Protein AF-A0A094ANR6-F1 (afdb_monomer_lite)

Secondary structure (DSSP, 8-state):
-HHHHHHHHHHHHHHHHHHTTSS-TT----SS-GGGSTTHHHHHHHHHHHHHHHHHHHHHHHHHHHHHHHHHHHHHHHHHHHHHHHHHHHHHHHHHHHHHHHHHHHHHHHHHHHHHHHHHHHHHHHHHHHHHHHHHHHTT-

Radius of gyration: 47.49 Å; chains: 1; bounding box: 83×27×128 Å

Sequence (141 aa):
METDNLRTASVYINNLLLSRGLLKNGQNLDFAHPEQGEGGSEGTMGRIMGVVNDLILRRDRDATQRENLSNTIRTLRADALRQTTDLTRLQTKHADAQRKLGLSEATERALKAQLRGAEGAARGLRDEMARMRVLVGQARA

Foldseek 3Di:
DVLVVLQVVQVVVQVVCVVVVLDDPPPGQRRSQQQPDDVGVVVSVVSVVSSVVVVVVVVVVVVVVVVVVVVVVVVVVVVVVVVVVVVVVVVVVVVVVVVVVVVVVVVVVVVVVVVVVVVVVVVVVVVVVVVVVVVVVVVVD

Structure (mmCIF, N/CA/C/O backbone):
data_AF-A0A094ANR6-F1
#
_entry.id   AF-A0A094ANR6-F1
#
loop_
_atom_site.group_PDB
_atom_site.id
_atom_site.type_symbol
_atom_site.label_atom_id
_atom_site.label_alt_id
_atom_site.label_comp_id
_atom_site.label_asym_id
_atom_site.label_entity_id
_atom_site.label_seq_id
_atom_site.pdbx_PDB_ins_code
_atom_site.Cartn_x
_atom_site.Cartn_y
_atom_site.Cartn_z
_atom_site.occupancy
_atom_site.B_iso_or_equiv
_atom_site.auth_seq_id
_atom_site.auth_comp_id
_atom_site.auth_asym_id
_atom_site.auth_atom_id
_atom_site.pdbx_PDB_model_num
ATOM 1 N N . MET A 1 1 ? 26.375 -12.219 -49.757 1.00 54.19 1 MET A N 1
ATOM 2 C CA . MET A 1 1 ? 25.912 -12.938 -48.547 1.00 54.19 1 MET A CA 1
ATOM 3 C C . MET A 1 1 ? 26.015 -12.067 -47.301 1.00 54.19 1 MET A C 1
ATOM 5 O O . MET A 1 1 ? 25.012 -11.908 -46.624 1.00 54.19 1 MET A O 1
ATOM 9 N N . GLU A 1 2 ? 27.166 -11.460 -47.005 1.00 62.34 2 GLU A N 1
ATOM 10 C CA . GLU A 1 2 ? 27.329 -10.620 -45.803 1.00 62.34 2 GLU A CA 1
ATOM 11 C C . GLU A 1 2 ? 26.554 -9.290 -45.872 1.00 62.34 2 GLU A C 1
ATOM 13 O O . GLU A 1 2 ? 25.892 -8.899 -44.917 1.00 62.34 2 GLU A O 1
ATOM 18 N N . THR A 1 3 ? 26.516 -8.654 -47.043 1.00 64.31 3 THR A N 1
ATOM 19 C CA . THR A 1 3 ? 25.765 -7.411 -47.292 1.00 64.31 3 THR A CA 1
ATOM 20 C C . THR A 1 3 ? 24.243 -7.573 -47.194 1.00 64.31 3 THR A C 1
ATOM 22 O O . THR A 1 3 ? 23.569 -6.705 -46.639 1.00 64.31 3 THR A O 1
ATOM 25 N N . ASP A 1 4 ? 23.687 -8.695 -47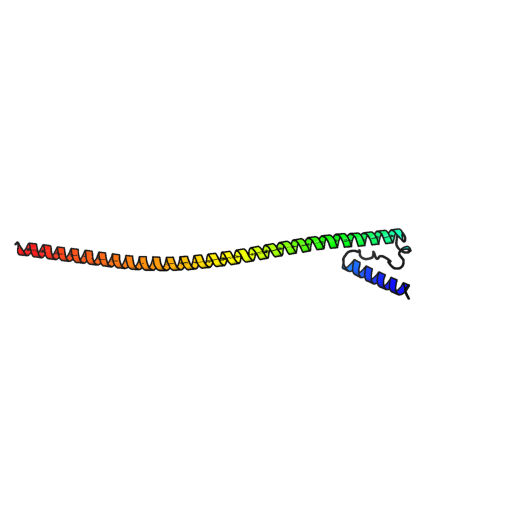.658 1.00 71.88 4 ASP A N 1
ATOM 26 C CA . ASP A 1 4 ? 22.254 -9.001 -47.505 1.00 71.88 4 ASP A CA 1
ATOM 27 C C . ASP A 1 4 ? 21.880 -9.259 -46.038 1.00 71.88 4 ASP A C 1
ATOM 29 O O . ASP A 1 4 ? 20.799 -8.869 -45.582 1.00 71.88 4 ASP A O 1
ATOM 33 N N . ASN A 1 5 ? 22.800 -9.857 -45.273 1.00 85.06 5 ASN A N 1
ATOM 34 C CA . ASN A 1 5 ? 22.638 -10.059 -43.837 1.00 85.06 5 ASN A CA 1
ATOM 35 C C . ASN A 1 5 ? 22.628 -8.713 -43.087 1.00 85.06 5 ASN A C 1
ATOM 37 O O . ASN A 1 5 ? 21.746 -8.466 -42.264 1.00 85.06 5 ASN A O 1
ATOM 41 N N . LEU A 1 6 ? 23.535 -7.795 -43.439 1.00 86.81 6 LEU A N 1
ATOM 42 C CA . LEU A 1 6 ? 23.584 -6.444 -42.869 1.00 86.81 6 LEU A CA 1
ATOM 43 C C . LEU A 1 6 ? 22.343 -5.613 -43.214 1.00 86.81 6 LEU A C 1
ATOM 45 O O . LEU A 1 6 ? 21.797 -4.937 -42.343 1.00 86.81 6 LEU A O 1
ATOM 49 N N . ARG A 1 7 ? 21.838 -5.696 -44.451 1.00 87.00 7 ARG A N 1
ATOM 50 C CA . ARG A 1 7 ? 20.593 -5.016 -44.847 1.00 87.00 7 ARG A CA 1
ATOM 51 C C . ARG A 1 7 ? 19.393 -5.540 -44.058 1.00 87.00 7 ARG A C 1
ATOM 53 O O . ARG A 1 7 ? 18.579 -4.754 -43.575 1.00 87.00 7 ARG A O 1
ATOM 60 N N . THR A 1 8 ? 19.308 -6.855 -43.879 1.00 91.00 8 THR A N 1
ATOM 61 C CA . THR A 1 8 ? 18.245 -7.486 -43.083 1.00 91.00 8 THR A CA 1
ATOM 62 C C . THR A 1 8 ? 18.324 -7.061 -41.613 1.00 91.00 8 THR A C 1
ATOM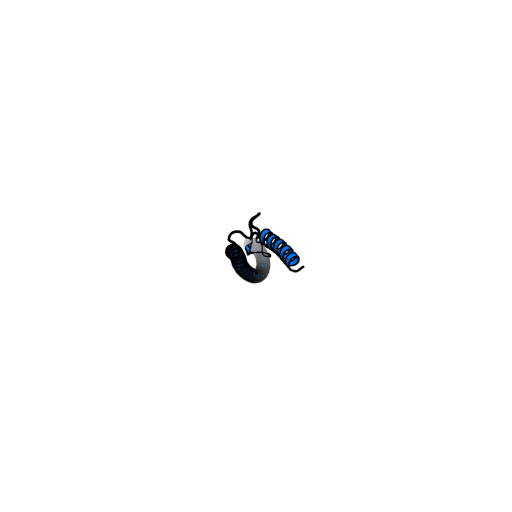 64 O O . THR A 1 8 ? 17.313 -6.661 -41.030 1.00 91.00 8 THR A O 1
ATOM 67 N N . ALA A 1 9 ? 19.524 -7.061 -41.024 1.00 90.94 9 ALA A N 1
ATOM 68 C CA . ALA A 1 9 ? 19.759 -6.575 -39.666 1.00 90.94 9 ALA A CA 1
ATOM 69 C C . ALA A 1 9 ? 19.407 -5.085 -39.511 1.00 90.94 9 ALA A C 1
ATOM 71 O O . ALA A 1 9 ? 18.770 -4.705 -38.530 1.00 90.94 9 ALA A O 1
ATOM 72 N N . SER A 1 10 ? 19.748 -4.254 -40.501 1.00 91.06 10 SER A N 1
ATOM 73 C CA . SER A 1 10 ? 19.406 -2.828 -40.543 1.00 91.06 10 SER A CA 1
ATOM 74 C C . SER A 1 10 ? 17.890 -2.615 -40.469 1.00 91.06 10 SER A C 1
ATOM 76 O O . SER A 1 10 ? 17.404 -1.870 -39.615 1.00 91.06 10 SER A O 1
ATOM 78 N N . VAL A 1 11 ? 17.110 -3.333 -41.286 1.00 92.50 11 VAL A N 1
ATOM 79 C CA . VAL A 1 11 ? 15.637 -3.269 -41.249 1.00 92.50 11 VAL A CA 1
ATOM 80 C C . VAL A 1 11 ? 15.096 -3.711 -39.887 1.00 92.50 11 VAL A C 1
ATOM 82 O O . VAL A 1 11 ? 14.239 -3.039 -39.310 1.00 92.50 11 VAL A O 1
ATOM 85 N N . TYR A 1 12 ? 15.615 -4.814 -39.344 1.00 93.62 12 TYR A N 1
ATOM 86 C CA . TYR A 1 12 ? 15.200 -5.318 -38.037 1.00 93.62 12 TYR A CA 1
ATOM 87 C C . TYR A 1 12 ? 15.448 -4.299 -36.914 1.00 93.62 12 TYR A C 1
ATOM 89 O O . TYR A 1 12 ? 14.543 -4.016 -36.125 1.00 93.62 12 TYR A O 1
ATOM 97 N N . ILE A 1 13 ? 16.642 -3.701 -36.866 1.00 93.81 13 ILE A N 1
ATOM 98 C CA . ILE A 1 13 ? 16.999 -2.688 -35.867 1.00 93.81 13 ILE A CA 1
ATOM 99 C C . ILE A 1 13 ? 16.095 -1.460 -36.003 1.00 93.81 13 ILE A C 1
ATOM 101 O O . ILE A 1 13 ? 15.587 -0.974 -34.995 1.00 93.81 13 ILE A O 1
ATOM 105 N N . ASN A 1 14 ? 15.813 -0.987 -37.219 1.00 94.00 14 ASN A N 1
ATOM 106 C CA . ASN A 1 14 ? 14.898 0.141 -37.421 1.00 94.00 14 ASN A CA 1
ATOM 107 C C . ASN A 1 14 ? 13.494 -0.141 -36.874 1.00 94.00 14 ASN A C 1
ATOM 109 O O . ASN A 1 14 ? 12.942 0.688 -36.152 1.00 94.00 14 ASN A O 1
ATOM 113 N N . ASN A 1 15 ? 12.944 -1.331 -37.126 1.00 94.19 15 ASN A N 1
ATOM 114 C CA . ASN A 1 15 ? 11.650 -1.730 -36.565 1.00 94.19 15 ASN A CA 1
ATOM 115 C C . ASN A 1 15 ? 11.687 -1.790 -35.026 1.00 94.19 15 ASN A C 1
ATOM 117 O O . ASN A 1 15 ? 10.741 -1.380 -34.343 1.00 94.19 15 ASN A O 1
ATOM 121 N N . LEU A 1 16 ? 12.799 -2.262 -34.456 1.00 94.25 16 LEU A N 1
ATOM 122 C CA . LEU A 1 16 ? 13.009 -2.319 -33.010 1.00 94.25 16 LEU A CA 1
ATOM 123 C C . LEU A 1 16 ? 13.070 -0.925 -32.369 1.00 94.25 16 LEU A C 1
ATOM 125 O O . LEU A 1 16 ? 12.484 -0.704 -31.306 1.00 94.25 16 LEU A O 1
ATOM 129 N N . LEU A 1 17 ? 13.778 0.006 -33.005 1.00 94.81 17 LEU A N 1
ATOM 130 C CA . LEU A 1 17 ? 13.897 1.388 -32.556 1.00 94.81 17 LEU A CA 1
ATOM 131 C C . LEU A 1 17 ? 12.568 2.137 -32.711 1.00 94.81 17 LEU A C 1
ATOM 133 O O . LEU A 1 17 ? 12.170 2.866 -31.803 1.00 94.81 17 LEU A O 1
ATOM 137 N N . LEU A 1 18 ? 11.843 1.906 -33.809 1.00 94.06 18 LEU A N 1
ATOM 138 C CA . LEU A 1 18 ? 10.539 2.513 -34.061 1.00 94.06 18 LEU A CA 1
ATOM 139 C C . LEU A 1 18 ? 9.486 2.049 -33.048 1.00 94.06 18 LEU A C 1
ATOM 141 O O . LEU A 1 18 ? 8.825 2.877 -32.428 1.00 94.06 18 LEU A O 1
ATOM 145 N N . SER A 1 19 ? 9.382 0.738 -32.806 1.00 93.62 19 SER A N 1
ATOM 146 C CA . SER A 1 19 ? 8.476 0.170 -31.789 1.00 93.62 19 SER A CA 1
ATOM 147 C C . SER A 1 19 ? 8.772 0.662 -30.369 1.00 93.62 19 SER A C 1
ATOM 149 O O . SER A 1 19 ? 7.882 0.688 -29.522 1.00 93.62 19 SER A O 1
ATOM 151 N N . ARG A 1 20 ? 10.012 1.092 -30.105 1.00 92.88 20 ARG A N 1
ATOM 152 C CA . ARG A 1 20 ? 10.430 1.712 -28.839 1.00 92.88 20 ARG A CA 1
ATOM 153 C C . ARG A 1 20 ? 10.304 3.236 -28.847 1.00 92.88 20 ARG A C 1
ATOM 155 O O . ARG A 1 20 ? 10.646 3.867 -27.852 1.00 92.88 20 ARG A O 1
ATOM 162 N N . GLY A 1 21 ? 9.837 3.847 -29.935 1.00 92.94 21 GLY A N 1
ATOM 163 C CA . GLY A 1 21 ? 9.711 5.299 -30.072 1.00 92.94 21 GLY A CA 1
ATOM 164 C C . GLY A 1 21 ? 11.052 6.035 -30.007 1.00 92.94 21 GLY A C 1
ATOM 165 O O . GLY A 1 21 ? 11.114 7.130 -29.453 1.00 92.94 21 GLY A O 1
ATOM 166 N N . LEU A 1 22 ? 12.132 5.402 -30.473 1.00 93.25 22 LEU A N 1
ATOM 167 C CA . LEU A 1 22 ? 13.474 5.993 -30.610 1.00 93.25 22 LEU A CA 1
ATOM 168 C C . LEU A 1 22 ? 13.721 6.551 -32.016 1.00 93.25 22 LEU A C 1
ATOM 170 O O . LEU A 1 22 ? 14.653 7.317 -32.222 1.00 93.25 22 LEU A O 1
ATOM 174 N N . LEU A 1 23 ? 12.876 6.178 -32.976 1.00 92.56 23 LEU A N 1
ATOM 175 C CA . LEU A 1 23 ? 12.829 6.759 -34.313 1.00 92.56 23 LEU A CA 1
ATOM 176 C C . LEU A 1 23 ? 11.419 7.276 -34.597 1.00 92.56 23 LEU A C 1
ATOM 178 O O . LEU A 1 23 ? 10.440 6.797 -34.023 1.00 92.56 23 LEU A O 1
ATOM 182 N N . LYS A 1 24 ? 11.322 8.254 -35.499 1.00 84.38 24 LYS A N 1
ATOM 183 C CA . LYS A 1 24 ? 10.052 8.724 -36.066 1.00 84.38 24 LYS A CA 1
ATOM 184 C C . LYS A 1 24 ? 9.746 7.948 -37.348 1.00 84.38 24 LYS A C 1
ATOM 186 O O . LYS A 1 24 ? 10.664 7.501 -38.036 1.00 84.38 24 LYS A O 1
ATOM 191 N N . ASN A 1 25 ? 8.464 7.823 -37.694 1.00 77.44 25 ASN A N 1
ATOM 192 C CA . ASN A 1 25 ? 8.043 7.198 -38.951 1.00 77.44 25 ASN A CA 1
ATOM 193 C C . ASN A 1 25 ? 8.757 7.854 -40.146 1.00 77.44 25 ASN A C 1
ATOM 195 O O . ASN A 1 25 ? 8.765 9.077 -40.266 1.00 77.44 25 ASN A O 1
ATOM 199 N N . GLY A 1 26 ? 9.357 7.036 -41.013 1.00 75.81 26 GLY A N 1
ATOM 200 C CA . GLY A 1 26 ? 10.077 7.497 -42.205 1.00 75.81 26 GLY A CA 1
ATOM 201 C C . GLY A 1 26 ? 11.520 7.961 -41.966 1.00 75.81 26 GLY A C 1
ATOM 202 O O . GLY A 1 26 ? 12.211 8.258 -42.932 1.00 75.81 26 GLY A O 1
ATOM 203 N N . GLN A 1 27 ? 12.01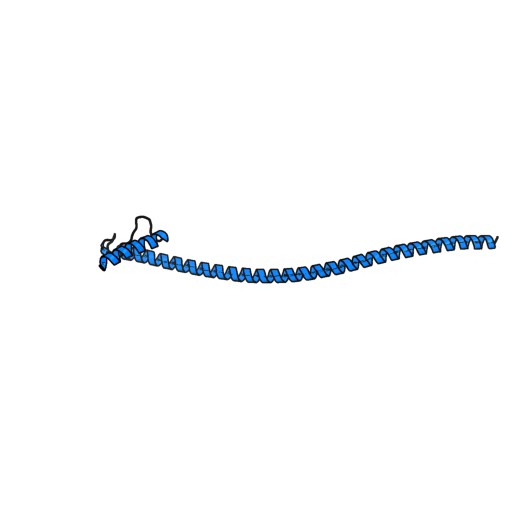0 7.981 -40.722 1.00 83.12 27 GLN A N 1
ATOM 204 C CA . GLN A 1 27 ? 13.393 8.354 -40.393 1.00 83.12 27 GLN A CA 1
ATOM 205 C C . GLN A 1 27 ? 14.259 7.131 -40.080 1.00 83.12 27 GLN A C 1
ATOM 207 O O . GLN A 1 27 ? 14.921 7.074 -39.042 1.00 83.12 27 GLN A O 1
ATOM 212 N N . ASN A 1 28 ? 14.275 6.155 -40.986 1.00 88.38 28 ASN A N 1
ATOM 213 C CA . ASN A 1 28 ? 15.141 4.990 -40.832 1.00 88.38 28 ASN A CA 1
ATOM 214 C C . ASN A 1 28 ? 16.626 5.389 -40.921 1.00 88.38 28 ASN A C 1
ATOM 216 O O . ASN A 1 28 ? 16.987 6.433 -41.476 1.00 88.38 28 ASN A O 1
ATOM 220 N N . LEU A 1 29 ? 17.475 4.560 -40.327 1.00 90.25 29 LEU A N 1
ATOM 221 C CA . LEU A 1 29 ? 18.930 4.646 -40.379 1.00 90.25 29 LEU A CA 1
ATOM 222 C C . LEU A 1 29 ? 19.446 3.500 -41.241 1.00 90.25 29 LEU A C 1
ATOM 224 O O . LEU A 1 29 ? 19.102 2.347 -40.977 1.00 90.25 29 LEU A O 1
ATOM 228 N N . ASP A 1 30 ? 20.256 3.791 -42.256 1.00 88.19 30 ASP A N 1
ATOM 229 C CA . ASP A 1 30 ? 20.911 2.727 -43.012 1.00 88.19 30 ASP A CA 1
ATOM 230 C C . ASP A 1 30 ? 22.196 2.299 -42.299 1.00 88.19 30 ASP A C 1
ATOM 232 O O . ASP A 1 30 ? 23.244 2.927 -42.421 1.00 88.19 30 AS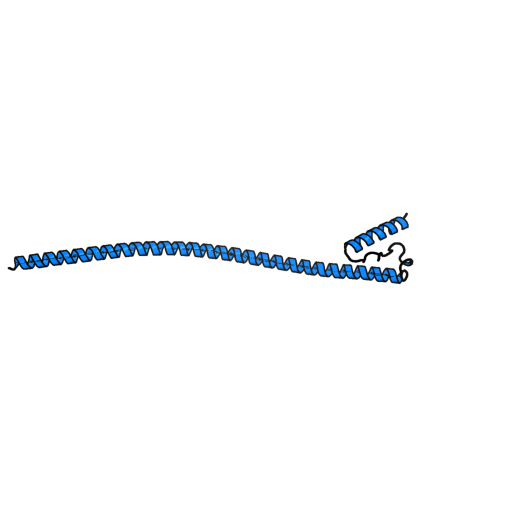P A O 1
ATOM 236 N N . PHE A 1 31 ? 22.097 1.224 -41.519 1.00 88.50 31 PHE A N 1
ATOM 237 C CA . PHE A 1 31 ? 23.243 0.628 -40.835 1.00 88.50 31 PHE A CA 1
ATOM 238 C C . PHE A 1 31 ? 24.154 -0.177 -41.770 1.00 88.50 31 PHE A C 1
ATOM 240 O O . PHE A 1 31 ? 25.283 -0.477 -41.393 1.00 88.50 31 PHE A O 1
ATOM 247 N N . ALA A 1 32 ? 23.668 -0.575 -42.950 1.00 88.94 32 ALA A N 1
ATOM 248 C CA . ALA A 1 32 ? 24.432 -1.390 -43.889 1.00 88.94 32 ALA A CA 1
ATOM 249 C C . ALA A 1 32 ? 25.316 -0.528 -44.801 1.00 88.94 32 ALA A C 1
ATOM 251 O O . ALA A 1 32 ? 26.410 -0.960 -45.150 1.00 88.94 32 ALA A O 1
ATOM 252 N N . HIS A 1 33 ? 24.843 0.672 -45.156 1.00 88.38 33 HIS A N 1
ATOM 253 C CA . HIS A 1 33 ? 25.544 1.628 -46.020 1.00 88.38 33 HIS A CA 1
ATOM 254 C C . HIS A 1 33 ? 25.417 3.056 -45.459 1.00 88.38 33 HIS A C 1
ATOM 256 O O . HIS A 1 33 ? 24.667 3.880 -45.994 1.00 88.38 33 HIS A O 1
ATOM 262 N N . PRO A 1 34 ? 26.100 3.374 -44.345 1.00 87.06 34 PRO A N 1
ATOM 263 C CA . PRO A 1 34 ? 25.952 4.662 -43.666 1.00 87.06 34 PRO A CA 1
ATOM 264 C C . PRO A 1 34 ? 26.334 5.864 -44.542 1.00 87.06 34 PRO A C 1
ATOM 266 O O . PRO A 1 34 ? 25.821 6.963 -44.332 1.00 87.06 34 PRO A O 1
ATOM 269 N N . GLU A 1 35 ? 27.188 5.667 -45.546 1.00 89.56 35 GLU A N 1
ATOM 270 C CA . GLU A 1 35 ? 27.573 6.671 -46.538 1.00 89.56 35 GLU A CA 1
ATOM 271 C C . GLU A 1 35 ? 26.431 7.105 -47.465 1.00 89.56 35 GLU A C 1
ATOM 273 O O . GLU A 1 35 ? 26.487 8.204 -48.011 1.00 89.56 35 GLU A O 1
ATOM 278 N N . GLN A 1 36 ? 25.397 6.273 -47.625 1.00 87.19 36 GLN A N 1
ATOM 279 C CA . GLN A 1 36 ? 24.230 6.563 -48.467 1.00 87.19 36 GLN A CA 1
ATOM 280 C C . GLN A 1 36 ? 23.154 7.362 -47.721 1.00 87.19 36 GLN A C 1
ATOM 282 O O . GLN A 1 36 ? 22.184 7.820 -48.328 1.00 87.19 36 GLN A O 1
ATOM 287 N N . GLY A 1 37 ? 23.306 7.524 -46.405 1.00 82.56 37 GLY A N 1
ATOM 288 C CA . GLY A 1 37 ? 22.403 8.322 -45.591 1.00 82.56 37 GLY A CA 1
ATOM 289 C C . GLY A 1 37 ? 22.560 9.827 -45.814 1.00 82.56 37 GLY A C 1
ATOM 290 O O . GLY A 1 37 ? 23.552 10.325 -46.349 1.00 82.56 37 GLY A O 1
ATOM 291 N N . GLU A 1 38 ? 21.553 10.576 -45.374 1.00 81.06 38 GLU A N 1
ATOM 292 C CA . GLU A 1 38 ? 21.572 12.038 -45.398 1.00 81.06 38 GLU A CA 1
ATOM 293 C C . GLU A 1 38 ? 22.737 12.581 -44.551 1.00 81.06 38 GLU A C 1
ATOM 295 O O . GLU A 1 38 ? 22.887 12.227 -43.380 1.00 81.06 38 GLU A O 1
ATOM 300 N N . GLY A 1 39 ? 23.576 13.434 -45.149 1.00 84.31 39 GLY A N 1
ATOM 301 C CA . GLY A 1 39 ? 24.813 13.911 -44.517 1.00 84.31 39 GLY A CA 1
ATOM 302 C C . GLY A 1 39 ? 25.976 12.911 -44.575 1.00 84.31 39 GLY A C 1
ATOM 303 O O . GLY A 1 39 ? 26.974 13.098 -43.880 1.00 84.31 39 GLY A O 1
ATOM 304 N N . GLY A 1 40 ? 25.859 11.857 -45.390 1.00 90.50 40 GLY A N 1
ATOM 305 C CA . GLY A 1 40 ? 26.879 10.829 -45.555 1.00 90.50 40 GLY A CA 1
ATOM 306 C C . GLY A 1 40 ? 27.127 10.033 -44.274 1.00 90.50 40 GLY A C 1
ATOM 307 O O . GLY A 1 40 ? 26.307 10.002 -43.355 1.00 90.50 40 GLY A O 1
ATOM 308 N N . SER A 1 41 ? 28.299 9.400 -44.201 1.00 91.19 41 SER A N 1
ATOM 309 C CA . SER A 1 41 ? 28.659 8.543 -43.065 1.00 91.19 41 SER A CA 1
ATOM 310 C C . SER A 1 41 ? 28.639 9.309 -41.736 1.00 91.19 41 SER A C 1
ATOM 312 O O . SER A 1 41 ? 28.088 8.821 -40.752 1.00 91.19 41 SER A O 1
ATOM 314 N N . GLU A 1 42 ? 29.146 10.546 -41.711 1.00 91.44 42 GLU A N 1
ATOM 315 C CA . GLU A 1 42 ? 29.150 11.386 -40.507 1.00 91.44 42 GLU A CA 1
ATOM 316 C C . GLU A 1 42 ? 27.732 11.733 -40.032 1.00 91.44 42 GLU A C 1
ATOM 318 O O . GLU A 1 42 ? 27.435 11.605 -38.842 1.00 91.44 42 GLU A O 1
ATOM 323 N N . GLY A 1 43 ? 26.832 12.101 -40.952 1.00 91.69 43 GLY A N 1
ATOM 324 C CA . GLY A 1 43 ? 25.429 12.381 -40.637 1.00 91.69 43 GLY A CA 1
ATOM 325 C C . GLY A 1 43 ? 24.699 11.160 -40.074 1.00 91.69 43 GLY A C 1
ATOM 326 O O . GLY A 1 43 ? 24.048 11.243 -39.024 1.00 91.69 43 GLY A O 1
ATOM 327 N N . THR A 1 44 ? 24.859 9.998 -40.714 1.00 91.50 44 THR A N 1
ATOM 328 C CA . THR A 1 44 ? 24.274 8.735 -40.240 1.00 91.50 44 THR A CA 1
ATOM 329 C C . THR A 1 44 ? 24.824 8.341 -38.870 1.00 91.50 44 THR A C 1
ATOM 331 O O . THR A 1 44 ? 24.046 8.019 -37.968 1.00 91.50 44 THR A O 1
ATOM 334 N N . MET A 1 45 ? 26.143 8.429 -38.668 1.00 92.38 45 MET A N 1
ATOM 335 C CA . MET A 1 45 ? 26.778 8.122 -37.384 1.00 92.38 45 MET A CA 1
ATOM 336 C C . MET A 1 45 ? 26.331 9.080 -36.277 1.00 92.38 45 MET A C 1
ATOM 338 O O . MET A 1 45 ? 26.052 8.625 -35.168 1.00 92.38 45 MET A O 1
ATOM 342 N N . GLY A 1 46 ? 26.162 10.373 -36.570 1.00 93.19 46 GLY A N 1
ATOM 343 C CA . GLY A 1 46 ? 25.607 11.343 -35.622 1.00 93.19 46 GLY A CA 1
ATOM 344 C C . GLY A 1 46 ? 24.191 10.977 -35.164 1.00 93.19 46 GLY A C 1
ATOM 345 O O . GLY A 1 46 ? 23.888 11.015 -33.969 1.00 93.19 46 GLY A O 1
ATOM 346 N N . ARG A 1 47 ? 23.327 10.531 -36.086 1.00 92.81 47 ARG A N 1
ATOM 347 C CA . ARG A 1 47 ? 21.974 10.057 -35.741 1.00 92.81 47 ARG A CA 1
ATOM 348 C C . ARG A 1 47 ? 22.003 8.764 -34.920 1.00 92.81 47 ARG A C 1
ATOM 350 O O . ARG A 1 47 ? 21.235 8.643 -33.966 1.00 92.81 47 ARG A O 1
ATOM 357 N N . ILE A 1 48 ? 22.898 7.826 -35.243 1.00 93.38 48 ILE A N 1
ATOM 358 C CA . ILE A 1 48 ? 23.102 6.599 -34.454 1.00 93.38 48 ILE A CA 1
ATOM 359 C C . ILE A 1 48 ? 23.542 6.949 -33.029 1.00 93.38 48 ILE A C 1
ATOM 361 O O . ILE A 1 48 ? 22.967 6.430 -32.073 1.00 93.38 48 ILE A O 1
ATOM 365 N N . MET A 1 49 ? 24.505 7.862 -32.868 1.00 94.56 49 MET A N 1
ATOM 366 C CA . MET A 1 49 ? 24.943 8.337 -31.551 1.00 94.56 49 MET A CA 1
ATOM 367 C C . MET A 1 49 ? 23.791 8.965 -30.759 1.00 94.56 49 MET A C 1
ATOM 369 O O . MET A 1 49 ? 23.664 8.698 -29.566 1.00 94.56 49 MET A O 1
ATOM 373 N N . GLY A 1 50 ? 22.909 9.727 -31.416 1.00 94.56 50 GLY A N 1
ATOM 374 C CA . GLY A 1 50 ? 21.690 10.259 -30.799 1.00 94.56 50 GLY A CA 1
ATOM 375 C C . GLY A 1 50 ? 20.770 9.163 -30.249 1.00 94.56 50 GLY A C 1
ATOM 376 O O . GLY A 1 50 ? 20.366 9.220 -29.090 1.00 94.56 50 GLY A O 1
ATOM 377 N N . VAL A 1 51 ? 20.511 8.112 -31.034 1.00 95.12 51 VAL A N 1
ATOM 378 C CA . VAL A 1 51 ? 19.708 6.957 -30.589 1.00 95.12 51 VAL A CA 1
ATOM 379 C C . VAL A 1 51 ? 20.371 6.220 -29.422 1.00 95.12 51 VAL A C 1
ATOM 381 O O . VAL A 1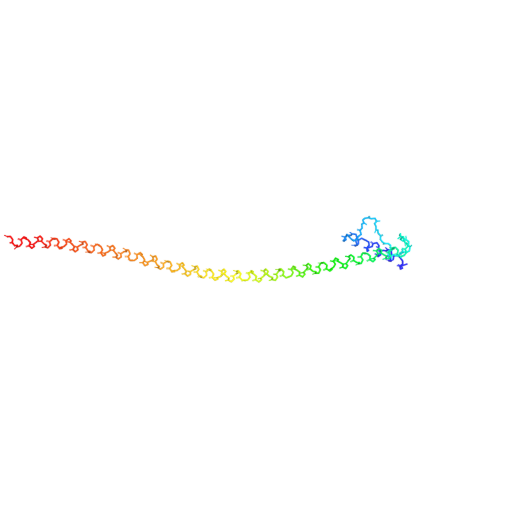 51 ? 19.692 5.822 -28.474 1.00 95.12 51 VAL A O 1
ATOM 384 N N . VAL A 1 52 ? 21.693 6.031 -29.468 1.00 96.12 52 VAL A N 1
ATOM 385 C CA . VAL A 1 52 ? 22.452 5.401 -28.376 1.00 96.12 52 VAL A CA 1
ATOM 386 C C . VAL A 1 52 ? 22.357 6.237 -27.099 1.00 96.12 52 VAL A C 1
ATOM 388 O O . VAL A 1 52 ? 22.095 5.681 -26.033 1.00 96.12 52 VAL A O 1
ATOM 391 N N . ASN A 1 53 ? 22.496 7.559 -27.198 1.00 97.00 53 ASN A N 1
ATOM 392 C CA . ASN A 1 53 ? 22.314 8.468 -26.069 1.00 97.00 53 ASN A CA 1
ATOM 393 C C . ASN A 1 53 ? 20.900 8.349 -25.475 1.00 97.00 53 ASN A C 1
ATOM 395 O O . ASN A 1 53 ? 20.746 8.156 -24.270 1.00 97.00 53 ASN A O 1
ATOM 399 N N . ASP A 1 54 ? 19.865 8.359 -26.315 1.00 96.25 54 ASP A N 1
ATOM 400 C CA . ASP A 1 54 ? 18.480 8.204 -25.862 1.00 96.25 54 ASP A CA 1
ATOM 401 C C . ASP A 1 54 ? 18.234 6.858 -25.167 1.00 96.25 54 ASP A C 1
ATOM 403 O O . ASP A 1 54 ? 17.506 6.794 -24.172 1.00 96.25 54 ASP A O 1
ATOM 407 N N . LEU A 1 55 ? 18.847 5.777 -25.660 1.00 96.31 55 LEU A N 1
ATOM 408 C CA . LEU A 1 55 ? 18.795 4.457 -25.030 1.00 96.31 55 LEU A CA 1
ATOM 409 C C . LEU A 1 55 ? 19.442 4.455 -23.643 1.00 96.31 55 LEU A C 1
ATOM 411 O O . LEU A 1 55 ? 18.857 3.899 -22.711 1.00 96.31 55 LEU A O 1
ATOM 415 N N . ILE A 1 56 ? 20.610 5.085 -23.495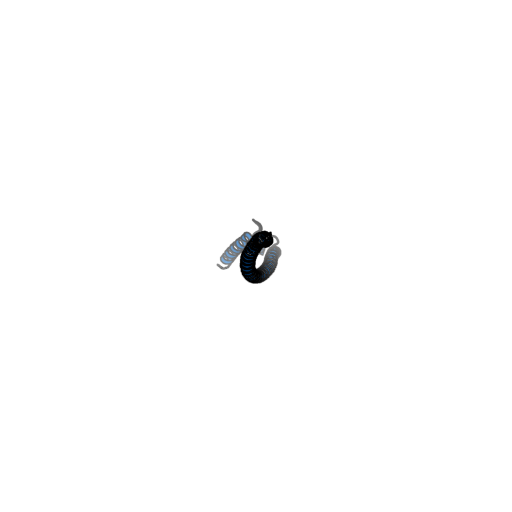 1.00 97.00 56 ILE A N 1
ATOM 416 C CA . ILE A 1 56 ? 21.310 5.212 -22.209 1.00 97.00 56 ILE A CA 1
ATOM 417 C C . ILE A 1 56 ? 20.447 6.016 -21.232 1.00 97.00 56 ILE A C 1
ATOM 419 O O . ILE A 1 56 ? 20.103 5.518 -20.164 1.00 97.00 56 ILE A O 1
ATOM 423 N N . LEU A 1 57 ? 19.975 7.195 -21.642 1.00 97.19 57 LEU A N 1
ATOM 424 C CA . LEU A 1 57 ? 19.140 8.056 -20.800 1.00 97.19 57 LEU A CA 1
ATOM 425 C C . LEU A 1 57 ? 17.810 7.405 -20.404 1.00 97.19 57 LEU A C 1
ATOM 427 O O . LEU A 1 57 ? 17.269 7.687 -19.333 1.00 97.19 57 LEU A O 1
ATOM 431 N N . ARG A 1 58 ? 17.219 6.575 -21.269 1.00 96.62 58 ARG A N 1
ATOM 432 C CA . ARG A 1 58 ? 16.023 5.793 -20.917 1.00 96.62 58 ARG A CA 1
ATOM 433 C C . ARG A 1 58 ? 16.356 4.683 -19.930 1.00 96.62 58 ARG A C 1
ATOM 435 O O . ARG A 1 58 ? 15.656 4.558 -18.934 1.00 96.62 58 ARG A O 1
ATOM 442 N N . ARG A 1 59 ? 17.433 3.928 -20.164 1.00 96.81 59 ARG A N 1
ATOM 443 C CA . ARG A 1 59 ? 17.884 2.868 -19.253 1.00 96.81 59 ARG A CA 1
ATOM 444 C C . ARG A 1 59 ? 18.168 3.411 -17.855 1.00 96.81 59 ARG A C 1
ATOM 446 O O . ARG A 1 59 ? 17.753 2.784 -16.883 1.00 96.81 59 ARG A O 1
ATOM 453 N N . ASP A 1 60 ? 18.835 4.554 -17.757 1.00 97.81 60 ASP A N 1
ATOM 454 C CA . ASP A 1 60 ? 19.169 5.173 -16.474 1.00 97.81 60 ASP A CA 1
ATOM 455 C C . ASP A 1 60 ? 17.901 5.617 -15.736 1.00 97.81 60 ASP A C 1
ATOM 457 O O . ASP A 1 60 ? 17.721 5.296 -14.561 1.00 97.81 60 ASP A O 1
ATOM 461 N N . ARG A 1 61 ? 16.953 6.248 -16.444 1.00 97.56 61 ARG A N 1
ATOM 462 C CA . ARG A 1 61 ? 15.638 6.597 -15.882 1.00 97.56 61 ARG A CA 1
ATOM 463 C C . ARG A 1 61 ? 14.867 5.371 -15.403 1.00 97.56 61 ARG A C 1
ATOM 465 O O . ARG A 1 61 ? 14.333 5.391 -14.295 1.00 97.56 61 ARG A O 1
ATOM 472 N N . ASP A 1 62 ? 14.826 4.309 -16.202 1.00 97.12 62 ASP A N 1
ATOM 473 C CA . ASP A 1 62 ? 14.148 3.062 -15.846 1.00 97.12 62 ASP A CA 1
ATOM 474 C C . ASP A 1 62 ? 14.803 2.402 -14.623 1.00 97.12 62 ASP A C 1
ATOM 476 O O . ASP A 1 62 ? 14.104 1.878 -13.753 1.00 97.12 62 ASP A O 1
ATOM 480 N N . ALA A 1 63 ? 16.136 2.441 -14.520 1.00 97.75 63 ALA A N 1
ATOM 481 C CA . ALA A 1 63 ? 16.869 1.930 -13.365 1.00 97.75 63 ALA A CA 1
ATOM 482 C C . ALA A 1 63 ? 16.512 2.706 -12.088 1.00 97.75 63 ALA A C 1
ATOM 484 O O . ALA A 1 63 ? 16.131 2.089 -11.091 1.00 97.75 63 ALA A O 1
ATOM 485 N N . THR A 1 64 ? 16.525 4.042 -12.140 1.00 97.94 64 THR A N 1
ATOM 486 C CA . THR A 1 64 ? 16.108 4.893 -11.015 1.00 97.94 64 THR A CA 1
ATOM 487 C C . THR A 1 64 ? 14.644 4.659 -10.633 1.00 97.94 64 THR A C 1
ATOM 489 O O . THR A 1 64 ? 14.321 4.545 -9.452 1.00 97.94 64 THR A O 1
ATOM 492 N N . GLN A 1 65 ? 13.733 4.530 -11.605 1.00 98.00 65 GLN A N 1
ATOM 493 C CA . GLN A 1 65 ? 12.325 4.226 -11.325 1.00 98.00 65 GLN A CA 1
ATOM 494 C C . GLN A 1 65 ? 12.153 2.864 -10.646 1.00 98.00 65 GLN A C 1
ATOM 496 O O . GLN A 1 65 ? 11.400 2.753 -9.678 1.00 98.00 65 GLN A O 1
ATOM 501 N N . ARG A 1 66 ? 12.864 1.830 -11.110 1.00 98.25 66 ARG A N 1
ATOM 502 C CA . ARG A 1 66 ? 12.843 0.496 -10.489 1.00 98.25 66 ARG A CA 1
ATOM 503 C C . ARG A 1 66 ? 13.381 0.516 -9.063 1.00 98.25 66 ARG A C 1
ATOM 505 O O . ARG A 1 66 ? 12.817 -0.156 -8.198 1.00 98.25 66 ARG A O 1
ATOM 512 N N . GLU A 1 67 ? 14.441 1.274 -8.807 1.00 97.94 67 GLU A N 1
ATOM 513 C CA . GLU A 1 67 ? 14.989 1.452 -7.463 1.00 97.94 67 GLU A CA 1
ATOM 514 C C . GLU A 1 67 ? 13.984 2.155 -6.541 1.00 97.94 67 GLU A C 1
ATOM 516 O O . GLU A 1 67 ? 13.680 1.647 -5.459 1.00 97.94 67 GLU A O 1
ATOM 521 N N . ASN A 1 68 ? 13.381 3.254 -7.004 1.00 98.00 68 ASN A N 1
ATOM 522 C CA . ASN A 1 68 ? 12.346 3.978 -6.267 1.00 98.00 68 ASN A CA 1
ATOM 523 C C . ASN A 1 68 ? 11.151 3.075 -5.931 1.00 98.00 68 ASN A C 1
ATOM 525 O O . ASN A 1 68 ? 10.749 2.998 -4.771 1.00 98.00 68 ASN A O 1
ATOM 529 N N . LEU A 1 69 ? 10.634 2.325 -6.911 1.00 98.44 69 LEU A N 1
ATOM 530 C CA . LEU A 1 69 ? 9.552 1.358 -6.700 1.00 98.44 69 LEU A CA 1
ATOM 531 C C . LEU A 1 69 ? 9.942 0.276 -5.688 1.00 98.44 69 LEU A C 1
ATOM 533 O O . LEU A 1 69 ? 9.150 -0.067 -4.810 1.00 98.44 69 LEU A O 1
ATOM 537 N N . SER A 1 70 ? 11.169 -0.239 -5.772 1.00 98.44 70 SER A N 1
ATOM 538 C CA . SER A 1 70 ? 11.677 -1.240 -4.828 1.00 98.44 70 SER A CA 1
ATOM 539 C C . SER A 1 70 ? 11.727 -0.694 -3.401 1.00 98.44 70 SER A C 1
ATOM 541 O O . SER A 1 70 ? 11.340 -1.391 -2.461 1.00 98.44 70 SER A O 1
ATOM 543 N N . ASN A 1 71 ? 12.149 0.560 -3.230 1.00 98.44 71 ASN A N 1
ATOM 544 C CA . ASN A 1 71 ? 12.158 1.234 -1.935 1.00 98.44 71 ASN A CA 1
ATOM 545 C C . ASN A 1 71 ? 10.735 1.461 -1.408 1.00 98.44 71 ASN A C 1
ATOM 547 O O . ASN A 1 71 ? 10.455 1.099 -0.266 1.00 98.44 71 ASN A O 1
ATOM 551 N N . THR A 1 72 ? 9.805 1.941 -2.239 1.00 98.44 72 THR A N 1
ATOM 552 C CA . THR A 1 72 ? 8.392 2.094 -1.857 1.00 98.44 72 THR A CA 1
ATOM 553 C C . THR A 1 72 ? 7.769 0.766 -1.425 1.00 98.44 72 THR A C 1
ATOM 555 O O . THR A 1 72 ? 7.107 0.714 -0.391 1.00 98.44 72 THR A O 1
ATOM 558 N N . ILE A 1 73 ? 8.016 -0.332 -2.150 1.00 98.56 73 ILE A N 1
ATOM 559 C CA . ILE A 1 73 ? 7.506 -1.664 -1.785 1.00 98.56 73 ILE A CA 1
ATOM 560 C C . ILE A 1 73 ? 8.063 -2.121 -0.431 1.00 98.56 73 ILE A C 1
ATOM 562 O O . ILE A 1 73 ? 7.317 -2.677 0.377 1.00 98.56 73 ILE A O 1
ATOM 566 N N . ARG A 1 74 ? 9.356 -1.897 -0.156 1.00 98.31 74 ARG A N 1
ATOM 567 C CA . ARG A 1 74 ? 9.957 -2.227 1.148 1.00 98.31 74 ARG A CA 1
ATOM 568 C C . ARG A 1 74 ? 9.302 -1.436 2.280 1.00 98.31 74 ARG A C 1
ATOM 570 O O . ARG A 1 74 ? 8.946 -2.039 3.290 1.00 98.31 74 ARG A O 1
ATOM 577 N N . THR A 1 75 ? 9.094 -0.134 2.090 1.00 98.38 75 THR A N 1
ATOM 578 C CA . THR A 1 75 ? 8.415 0.727 3.070 1.00 98.38 75 THR A CA 1
ATOM 579 C C . THR A 1 75 ? 6.984 0.260 3.321 1.00 98.38 75 THR A C 1
ATOM 581 O O . THR A 1 75 ? 6.626 -0.003 4.465 1.00 98.38 75 THR A O 1
ATOM 584 N N . LEU A 1 76 ? 6.199 0.031 2.263 1.00 98.56 76 LEU A N 1
ATOM 585 C CA . LEU A 1 76 ? 4.818 -0.449 2.385 1.00 98.56 76 LEU A CA 1
ATOM 586 C C . LEU A 1 76 ? 4.729 -1.795 3.112 1.00 98.56 76 LEU A C 1
ATOM 588 O O . LEU A 1 76 ? 3.836 -1.996 3.932 1.00 98.56 76 LEU A O 1
ATOM 592 N N . ARG A 1 77 ? 5.665 -2.718 2.855 1.00 98.50 77 ARG A N 1
ATOM 593 C CA . ARG A 1 77 ? 5.729 -3.999 3.578 1.00 98.50 77 ARG A CA 1
ATOM 594 C C . ARG A 1 77 ? 6.032 -3.809 5.063 1.00 98.50 77 ARG A C 1
ATOM 596 O O . ARG A 1 77 ? 5.407 -4.469 5.891 1.00 98.50 77 ARG A O 1
ATOM 603 N N . ALA A 1 78 ? 6.971 -2.927 5.403 1.00 98.50 78 ALA A N 1
ATOM 604 C CA . ALA A 1 78 ? 7.297 -2.626 6.795 1.00 98.50 78 ALA A CA 1
ATOM 605 C C . ALA A 1 78 ? 6.102 -1.994 7.528 1.00 98.50 78 ALA A C 1
ATOM 607 O O . ALA A 1 78 ? 5.788 -2.391 8.652 1.00 98.50 78 ALA A O 1
ATOM 608 N N . ASP A 1 79 ? 5.397 -1.070 6.878 1.00 98.38 79 ASP A N 1
ATOM 609 C CA . ASP A 1 79 ? 4.223 -0.413 7.451 1.00 98.38 79 ASP A CA 1
ATOM 610 C C . ASP A 1 79 ? 3.044 -1.378 7.613 1.00 98.38 79 ASP A C 1
ATOM 612 O O . ASP A 1 79 ? 2.421 -1.399 8.674 1.00 98.38 79 ASP A O 1
ATOM 616 N N . ALA A 1 80 ? 2.790 -2.251 6.635 1.00 98.31 80 ALA A N 1
ATOM 617 C CA . ALA A 1 80 ? 1.761 -3.286 6.745 1.00 98.31 80 ALA A CA 1
ATOM 618 C C . ALA A 1 80 ? 2.021 -4.241 7.926 1.00 98.31 80 ALA A C 1
ATOM 620 O O . ALA A 1 80 ? 1.096 -4.606 8.660 1.00 98.31 80 ALA A O 1
ATOM 621 N N . LEU A 1 81 ? 3.285 -4.616 8.160 1.00 98.38 81 LEU A N 1
ATOM 622 C CA . LEU A 1 81 ? 3.666 -5.456 9.298 1.00 98.38 81 LEU A CA 1
ATOM 623 C C . LEU A 1 81 ? 3.441 -4.740 10.640 1.00 98.38 81 LEU A C 1
ATOM 625 O O . LEU A 1 81 ? 2.907 -5.333 11.584 1.00 98.38 81 LEU A O 1
ATOM 629 N N . ARG A 1 82 ? 3.808 -3.454 10.723 1.00 98.25 82 ARG A N 1
ATOM 630 C CA . ARG A 1 82 ? 3.553 -2.614 11.905 1.00 98.25 82 ARG A CA 1
ATOM 631 C C . ARG A 1 82 ? 2.057 -2.497 12.188 1.00 98.25 82 ARG A C 1
ATOM 633 O O . ARG A 1 82 ? 1.631 -2.796 13.299 1.00 98.25 82 ARG A O 1
ATOM 640 N N . GLN A 1 83 ? 1.258 -2.167 11.173 1.00 98.31 83 GLN A N 1
ATOM 641 C CA . GLN A 1 83 ? -0.199 -2.055 11.289 1.00 98.31 83 GLN A CA 1
ATOM 642 C C . GLN A 1 83 ? -0.846 -3.367 11.742 1.00 98.31 83 GLN A C 1
ATOM 644 O O . GLN A 1 83 ? -1.717 -3.354 12.609 1.00 98.31 83 GLN A O 1
ATOM 649 N N . THR A 1 84 ? -0.390 -4.508 11.220 1.00 98.44 84 THR A N 1
ATOM 650 C CA . THR A 1 84 ? -0.877 -5.836 11.634 1.00 98.44 84 THR A CA 1
ATOM 651 C C . THR A 1 84 ? -0.585 -6.110 13.113 1.00 98.44 84 THR A C 1
ATOM 653 O O . THR A 1 84 ? -1.441 -6.603 13.853 1.00 98.44 84 THR A O 1
ATOM 656 N N . THR A 1 85 ? 0.615 -5.747 13.570 1.00 98.31 85 THR A N 1
ATOM 657 C CA . THR A 1 85 ? 1.015 -5.884 14.977 1.00 98.31 85 THR A CA 1
ATOM 658 C C . THR A 1 85 ? 0.171 -4.985 15.885 1.00 98.31 85 THR A C 1
ATOM 660 O O . THR A 1 85 ? -0.327 -5.434 16.920 1.00 98.31 85 THR A O 1
ATOM 663 N N . ASP A 1 86 ? -0.041 -3.729 15.489 1.00 98.38 86 ASP A N 1
ATOM 664 C CA . ASP A 1 86 ? -0.861 -2.785 16.247 1.00 98.38 86 ASP A CA 1
ATOM 665 C C . ASP A 1 86 ? -2.331 -3.201 16.307 1.00 98.38 86 ASP A C 1
ATOM 667 O O . ASP A 1 86 ? -2.934 -3.128 17.380 1.00 98.38 86 ASP A O 1
ATOM 671 N N . LEU A 1 87 ? -2.890 -3.705 15.203 1.00 98.62 87 LEU A N 1
ATOM 672 C CA . LEU A 1 87 ? -4.242 -4.263 15.169 1.00 98.62 87 LEU A CA 1
ATOM 673 C C . LEU A 1 87 ? -4.387 -5.438 16.130 1.00 98.62 87 LEU A C 1
ATOM 675 O O . LEU A 1 87 ? -5.329 -5.462 16.919 1.00 98.62 87 LEU A O 1
ATOM 679 N N . THR A 1 88 ? -3.427 -6.363 16.128 1.00 98.31 88 THR A N 1
ATOM 680 C CA . THR A 1 88 ? -3.431 -7.511 17.045 1.00 98.31 88 THR A CA 1
ATOM 681 C C . THR A 1 88 ? -3.410 -7.037 18.501 1.00 98.31 88 THR A C 1
ATOM 683 O O . THR A 1 88 ? -4.209 -7.476 19.329 1.00 98.31 88 THR A O 1
ATOM 686 N N . ARG A 1 89 ? -2.547 -6.065 18.824 1.00 98.44 89 ARG A N 1
ATOM 687 C CA . ARG A 1 89 ? -2.471 -5.471 20.168 1.00 98.44 89 ARG A CA 1
ATOM 688 C C . ARG A 1 89 ? -3.770 -4.767 20.565 1.00 98.44 89 ARG A C 1
ATOM 690 O O . ARG A 1 89 ? -4.179 -4.852 21.724 1.00 98.44 89 ARG A O 1
ATOM 697 N N . LEU A 1 90 ? -4.408 -4.061 19.634 1.00 98.56 90 LEU A N 1
ATOM 698 C CA . LEU A 1 90 ? -5.677 -3.380 19.870 1.00 98.56 90 LEU A CA 1
ATOM 699 C C . LEU A 1 90 ? -6.816 -4.380 20.096 1.00 98.56 90 LEU A C 1
ATOM 701 O O . LEU A 1 90 ? -7.604 -4.187 21.019 1.00 98.56 90 LEU A O 1
ATOM 705 N N . GLN A 1 91 ? -6.862 -5.470 19.330 1.00 98.56 91 GLN A N 1
ATOM 706 C CA . GLN A 1 91 ? -7.835 -6.550 19.510 1.00 98.56 91 GLN A CA 1
ATOM 707 C C . GLN A 1 91 ? -7.706 -7.207 20.888 1.00 98.56 91 GLN A C 1
ATOM 709 O O . GLN A 1 91 ? -8.716 -7.379 21.569 1.00 98.56 91 GLN A O 1
ATOM 714 N N . THR A 1 92 ? -6.484 -7.490 21.351 1.00 98.44 92 THR A N 1
ATOM 715 C CA . THR A 1 92 ? -6.258 -8.021 22.707 1.00 98.44 92 THR A CA 1
ATOM 716 C C . THR A 1 92 ? -6.760 -7.052 23.777 1.00 98.44 92 THR A C 1
ATOM 718 O O . THR A 1 92 ? -7.520 -7.441 24.662 1.00 98.44 92 THR A O 1
ATOM 721 N N . LYS A 1 93 ? -6.409 -5.762 23.670 1.00 98.44 93 LYS A N 1
ATOM 722 C CA . LYS A 1 93 ? -6.888 -4.732 24.609 1.00 98.44 93 LYS A CA 1
ATOM 723 C C . LYS A 1 93 ? -8.410 -4.605 24.602 1.00 98.44 93 LYS A C 1
ATOM 725 O O . LYS A 1 93 ? -9.009 -4.422 25.659 1.00 98.44 93 LYS A O 1
ATOM 730 N N . HIS A 1 94 ? -9.029 -4.699 23.429 1.00 98.50 94 HIS A N 1
ATOM 731 C CA . HIS A 1 94 ? -10.477 -4.650 23.282 1.00 98.50 94 HIS A CA 1
ATOM 732 C C . HIS A 1 94 ? -11.149 -5.849 23.962 1.00 98.50 94 HIS A C 1
ATOM 734 O O . HIS A 1 94 ? -12.068 -5.659 24.755 1.00 98.50 94 HIS A O 1
ATOM 740 N N . ALA A 1 95 ? -10.654 -7.068 23.728 1.00 98.50 95 ALA A N 1
ATOM 741 C CA . ALA A 1 95 ? -11.165 -8.271 24.383 1.00 98.50 95 ALA A CA 1
ATOM 742 C C . ALA A 1 95 ? -11.035 -8.188 25.916 1.00 98.50 95 ALA A C 1
ATOM 744 O O . ALA A 1 95 ? -11.967 -8.530 26.646 1.00 98.50 95 ALA A O 1
ATOM 745 N N . ASP A 1 96 ? -9.914 -7.675 26.425 1.00 98.31 96 ASP A N 1
ATOM 746 C CA . ASP A 1 96 ? -9.710 -7.453 27.860 1.00 98.31 96 ASP A CA 1
ATOM 747 C C . ASP A 1 96 ? -10.682 -6.421 28.437 1.00 98.31 96 ASP A C 1
ATOM 749 O O . ASP A 1 96 ? -11.250 -6.636 29.511 1.00 98.31 96 ASP A O 1
ATOM 753 N N . ALA A 1 97 ? -10.899 -5.313 27.725 1.00 98.38 97 ALA A N 1
ATOM 754 C CA . ALA A 1 97 ? -11.851 -4.284 28.123 1.00 98.38 97 ALA A CA 1
ATOM 755 C C . ALA A 1 97 ? -13.288 -4.827 28.151 1.00 98.38 97 ALA A C 1
ATOM 757 O O . ALA A 1 97 ? -13.996 -4.601 29.130 1.00 98.38 97 ALA A O 1
ATOM 758 N N . GLN A 1 98 ? -13.692 -5.608 27.144 1.00 98.50 98 GLN A N 1
ATOM 759 C CA . GLN A 1 98 ? -15.005 -6.259 27.113 1.00 98.50 98 GLN A CA 1
ATOM 760 C C . GLN A 1 98 ? -15.198 -7.224 28.289 1.00 98.50 98 GLN A C 1
ATOM 762 O O . GLN A 1 98 ? -16.253 -7.217 28.922 1.00 98.50 98 GLN A O 1
ATOM 767 N N . ARG A 1 99 ? -14.172 -8.012 28.642 1.00 98.38 99 ARG A N 1
ATOM 768 C CA . ARG A 1 99 ? -14.228 -8.894 29.821 1.00 98.38 99 ARG A CA 1
ATOM 769 C C . ARG A 1 99 ? -14.402 -8.107 31.120 1.00 98.38 99 ARG A C 1
ATOM 771 O O . ARG A 1 99 ? -15.240 -8.468 31.944 1.00 98.38 99 ARG A O 1
ATOM 778 N N . LYS A 1 100 ? -13.641 -7.022 31.304 1.00 98.25 100 LYS A N 1
ATOM 779 C CA . LYS A 1 100 ? -13.758 -6.148 32.487 1.00 98.25 100 LYS A CA 1
ATOM 780 C C . LYS A 1 100 ? -15.126 -5.480 32.572 1.00 98.25 100 LYS A C 1
ATOM 782 O O . LYS A 1 100 ? -15.692 -5.419 33.661 1.00 98.25 100 LYS A O 1
ATOM 787 N N . LEU A 1 101 ? -15.659 -5.023 31.440 1.00 98.31 101 LEU A N 1
ATOM 788 C CA . LEU A 1 101 ? -16.995 -4.443 31.365 1.00 98.31 101 LEU A CA 1
ATOM 789 C C . LEU A 1 101 ? -18.054 -5.454 31.819 1.00 98.31 101 LEU A C 1
ATOM 791 O O . LEU A 1 101 ? -18.812 -5.152 32.733 1.00 98.31 101 LEU A O 1
ATOM 795 N N . GLY A 1 102 ? -18.038 -6.677 31.280 1.00 98.25 102 GLY A N 1
ATOM 796 C CA . GLY A 1 102 ? -18.997 -7.716 31.668 1.00 98.25 102 GLY A CA 1
ATOM 797 C C . GLY A 1 102 ? -18.935 -8.083 33.157 1.00 98.25 102 GLY A C 1
ATOM 798 O O . GLY A 1 102 ? -19.972 -8.292 33.789 1.00 98.25 102 GLY A O 1
ATOM 799 N N . LEU A 1 103 ? -17.734 -8.104 33.750 1.00 98.25 103 LEU A N 1
ATOM 800 C CA . LEU A 1 103 ? -17.570 -8.278 35.197 1.00 98.25 103 LEU A CA 1
ATOM 801 C C . LEU A 1 103 ? -18.176 -7.105 35.974 1.00 98.25 103 LEU A C 1
ATOM 803 O O . LEU A 1 103 ? -18.945 -7.329 36.905 1.00 98.25 103 LEU A O 1
ATOM 807 N N . SER A 1 104 ? -17.881 -5.869 35.566 1.00 97.94 104 SER A N 1
ATOM 808 C CA . SER A 1 104 ? -18.422 -4.663 36.198 1.00 97.94 104 SER A CA 1
ATOM 809 C C . SER A 1 104 ? -19.954 -4.638 36.145 1.00 97.94 104 SER A C 1
ATOM 811 O O . SER A 1 104 ? -20.606 -4.412 37.162 1.00 97.94 104 SER A O 1
ATOM 813 N N . GLU A 1 105 ? -20.548 -4.956 34.997 1.00 98.38 105 GLU A N 1
ATOM 814 C CA . GLU A 1 105 ? -22.004 -5.032 34.825 1.00 98.38 105 GLU A CA 1
ATOM 815 C C . GLU A 1 105 ? -22.636 -6.143 35.676 1.00 98.38 105 GLU A C 1
ATOM 817 O O . GLU A 1 105 ? -23.744 -5.993 36.198 1.00 98.38 105 GLU A O 1
ATOM 822 N N . ALA A 1 106 ? -21.956 -7.283 35.836 1.00 98.06 106 ALA A N 1
ATOM 823 C CA . ALA A 1 106 ? -22.404 -8.338 36.740 1.00 98.06 106 ALA A CA 1
ATOM 824 C C . ALA A 1 106 ? -22.346 -7.881 38.207 1.00 98.06 106 ALA A C 1
ATOM 826 O O . ALA A 1 106 ? -23.310 -8.092 38.949 1.00 98.06 106 ALA A O 1
ATOM 827 N N . THR A 1 107 ? -21.267 -7.203 38.615 1.00 98.19 107 THR A N 1
ATOM 828 C CA . THR A 1 107 ? -21.146 -6.654 39.974 1.00 98.19 107 THR A CA 1
ATOM 829 C C . THR A 1 107 ? -22.189 -5.578 40.255 1.00 98.19 107 THR A C 1
ATOM 831 O O . THR A 1 107 ? -22.802 -5.590 41.318 1.00 98.19 107 THR A O 1
ATOM 834 N N . GLU A 1 108 ? -22.476 -4.704 39.289 1.00 98.31 108 GLU A N 1
ATOM 835 C CA . GLU A 1 108 ? -23.498 -3.669 39.424 1.00 98.31 108 GLU A CA 1
ATOM 836 C C . GLU A 1 108 ? -24.885 -4.291 39.628 1.00 98.31 108 GLU A C 1
ATOM 838 O O . GLU A 1 108 ? -25.631 -3.885 40.522 1.00 98.31 108 GLU A O 1
ATOM 843 N N . ARG A 1 109 ? -25.226 -5.321 38.841 1.00 98.25 109 ARG A N 1
ATOM 844 C CA . ARG A 1 109 ? -26.490 -6.055 38.993 1.00 98.25 109 ARG A CA 1
ATOM 845 C C . ARG A 1 109 ? -26.609 -6.717 40.364 1.00 98.25 109 ARG A C 1
ATOM 847 O O . ARG A 1 109 ? -27.670 -6.626 40.981 1.00 98.25 109 ARG A O 1
ATOM 854 N N . ALA A 1 110 ? -25.536 -7.338 40.853 1.00 98.25 110 ALA A N 1
ATOM 855 C CA . ALA A 1 110 ? -25.513 -7.953 42.177 1.00 98.25 110 ALA A CA 1
ATOM 856 C C . ALA A 1 110 ? -25.712 -6.913 43.292 1.00 98.25 110 ALA A C 1
ATOM 858 O O . ALA A 1 110 ? -26.561 -7.106 44.162 1.00 98.25 110 ALA A O 1
ATOM 859 N N . LEU A 1 111 ? -25.007 -5.779 43.229 1.00 98.00 111 LEU A N 1
ATOM 860 C CA . LEU A 1 111 ? -25.141 -4.690 44.202 1.00 98.00 111 LEU A CA 1
ATOM 861 C C . LEU A 1 111 ? -26.544 -4.070 44.182 1.00 98.00 111 LEU A C 1
ATOM 863 O O . LEU A 1 111 ? -27.127 -3.837 45.239 1.00 98.00 111 LEU A O 1
ATOM 867 N N . LYS A 1 112 ? -27.139 -3.868 42.999 1.00 98.31 112 LYS A N 1
ATOM 868 C CA . LYS A 1 112 ? -28.531 -3.403 42.871 1.00 98.31 112 LYS A CA 1
ATOM 869 C C . LYS A 1 112 ? -29.526 -4.380 43.503 1.00 98.31 112 LYS A C 1
ATOM 871 O O . LYS A 1 112 ? -30.482 -3.943 44.141 1.00 98.31 112 LYS A O 1
ATOM 876 N N . ALA A 1 113 ? -29.317 -5.687 43.343 1.00 98.00 113 ALA A N 1
ATOM 877 C CA . ALA A 1 113 ? -30.156 -6.701 43.977 1.00 98.00 113 ALA A CA 1
ATOM 878 C C . ALA A 1 113 ? -29.999 -6.698 45.508 1.00 98.00 113 ALA A C 1
ATOM 880 O O . ALA A 1 113 ? -31.002 -6.713 46.221 1.00 98.00 113 ALA A O 1
ATOM 881 N N . GLN A 1 114 ? -28.762 -6.603 46.009 1.00 97.88 114 GLN A N 1
ATOM 882 C CA . GLN A 1 114 ? -28.481 -6.487 47.444 1.00 97.88 114 GLN A CA 1
ATOM 883 C C . GLN A 1 114 ? -29.114 -5.232 48.053 1.00 97.88 114 GLN A C 1
ATOM 885 O O . GLN A 1 114 ? -29.737 -5.325 49.108 1.00 97.88 114 GLN A O 1
ATOM 890 N N . LEU A 1 115 ? -29.026 -4.085 47.370 1.00 98.12 115 LEU A N 1
ATOM 891 C CA . LEU A 1 115 ? -29.640 -2.834 47.814 1.00 98.12 115 LEU A CA 1
ATOM 892 C C . LEU A 1 115 ? -31.158 -2.980 47.965 1.00 98.12 115 LEU A C 1
ATOM 894 O O . LEU A 1 115 ? -31.696 -2.666 49.022 1.00 98.12 115 LEU A O 1
ATOM 898 N N . ARG A 1 116 ? -31.842 -3.534 46.955 1.00 97.69 116 ARG A N 1
ATOM 899 C CA . ARG A 1 116 ? -33.293 -3.790 47.022 1.00 97.69 116 ARG A CA 1
ATOM 900 C C . ARG A 1 116 ? -33.662 -4.740 48.162 1.00 97.69 116 ARG A C 1
ATOM 902 O O . ARG A 1 116 ? -34.666 -4.526 48.838 1.00 97.69 116 ARG A O 1
ATOM 909 N N . GLY A 1 117 ? -32.855 -5.777 48.388 1.00 97.38 117 GLY A N 1
ATOM 910 C CA . GLY A 1 117 ? -33.036 -6.698 49.511 1.00 97.38 117 GLY A CA 1
ATOM 911 C C . GLY A 1 117 ? -32.907 -5.996 50.866 1.00 97.38 117 GLY A C 1
ATOM 912 O O . GLY A 1 117 ? -33.772 -6.155 51.727 1.00 97.38 117 GLY A O 1
ATOM 913 N N . ALA A 1 118 ? -31.874 -5.167 51.034 1.00 97.56 118 ALA A N 1
ATOM 914 C CA . ALA A 1 118 ? -31.647 -4.386 52.248 1.00 97.56 118 ALA A CA 1
ATOM 915 C C . ALA A 1 118 ? -32.761 -3.354 52.494 1.00 97.56 118 ALA A C 1
ATOM 917 O O . ALA A 1 118 ? -33.237 -3.218 53.620 1.00 97.56 118 ALA A O 1
ATOM 918 N N . GLU A 1 119 ? -33.229 -2.671 51.446 1.00 97.69 119 GLU A N 1
ATOM 919 C CA . GLU A 1 119 ? -34.378 -1.762 51.519 1.00 97.69 119 GLU A CA 1
ATOM 920 C C . GLU A 1 119 ? -35.656 -2.491 51.960 1.00 97.69 119 GLU A C 1
ATOM 922 O O . GLU A 1 119 ? -36.402 -1.977 52.796 1.00 97.69 119 GLU A O 1
ATOM 927 N N . GLY A 1 120 ? -35.898 -3.699 51.440 1.00 97.31 120 GLY A N 1
ATOM 928 C CA . GLY A 1 120 ? -37.018 -4.549 51.847 1.00 97.31 120 GLY A CA 1
ATOM 929 C C . GLY A 1 120 ? -36.938 -4.965 53.318 1.00 97.31 120 GLY A C 1
ATOM 930 O O . GLY A 1 120 ? -37.905 -4.790 54.059 1.00 97.31 120 GLY A O 1
ATOM 931 N N . ALA A 1 121 ? -35.771 -5.437 53.765 1.00 96.88 121 ALA A N 1
ATOM 932 C CA . ALA A 1 121 ? -35.536 -5.804 55.161 1.00 96.88 121 ALA A CA 1
ATOM 933 C C . ALA A 1 121 ? -35.718 -4.605 56.109 1.00 96.88 121 ALA A C 1
ATOM 935 O O . ALA A 1 121 ? -36.378 -4.718 57.142 1.00 96.88 121 ALA A O 1
ATOM 936 N N . ALA A 1 122 ? -35.204 -3.430 55.731 1.00 97.38 122 ALA A N 1
ATOM 937 C CA . ALA A 1 122 ? -35.364 -2.206 56.509 1.00 97.38 122 ALA A CA 1
ATOM 938 C C . ALA A 1 122 ? -36.837 -1.782 56.641 1.00 97.38 122 ALA A C 1
ATOM 940 O O . ALA A 1 122 ? -37.240 -1.309 57.704 1.00 97.38 122 ALA A O 1
ATOM 941 N N . ARG A 1 123 ? -37.652 -1.957 55.590 1.00 97.25 123 ARG A N 1
ATOM 942 C CA . ARG A 1 123 ? -39.106 -1.725 55.665 1.00 97.25 123 ARG A CA 1
ATOM 943 C C . ARG A 1 123 ? -39.784 -2.718 56.607 1.00 97.25 123 ARG A C 1
ATOM 945 O O . ARG A 1 123 ? -40.505 -2.280 57.496 1.00 97.25 123 ARG A O 1
ATOM 952 N N . GLY A 1 124 ? -39.483 -4.012 56.486 1.00 97.00 124 GLY A N 1
ATOM 953 C CA . GLY A 1 124 ? -40.038 -5.043 57.372 1.00 97.00 124 GLY A CA 1
ATOM 954 C C . GLY A 1 124 ? -39.757 -4.771 58.853 1.00 97.00 124 GLY A C 1
ATOM 955 O O . GLY A 1 124 ? -40.679 -4.778 59.667 1.00 97.00 124 GLY A O 1
ATOM 956 N N . LEU A 1 125 ? -38.512 -4.415 59.189 1.00 96.81 125 LEU A N 1
ATOM 957 C CA . LEU A 1 125 ? -38.127 -4.042 60.556 1.00 96.81 125 LEU A CA 1
ATOM 958 C C . LEU A 1 125 ? -38.882 -2.806 61.066 1.00 96.81 125 LEU A C 1
ATOM 960 O O . LEU A 1 125 ? -39.271 -2.754 62.233 1.00 96.81 125 LEU A O 1
ATOM 964 N N . ARG A 1 126 ? -39.116 -1.800 60.211 1.00 96.94 126 ARG A N 1
ATOM 965 C CA . ARG A 1 126 ? -39.914 -0.618 60.585 1.00 96.94 126 ARG A CA 1
ATOM 966 C C . ARG A 1 126 ? -41.361 -0.996 60.899 1.00 96.94 126 ARG A C 1
ATOM 968 O O . ARG A 1 126 ? -41.892 -0.517 61.901 1.00 96.94 126 ARG A O 1
ATOM 975 N N . ASP A 1 127 ? -41.967 -1.869 60.100 1.00 96.69 127 ASP A N 1
ATOM 976 C CA . ASP A 1 127 ? -43.346 -2.323 60.305 1.00 96.69 127 ASP A CA 1
ATOM 977 C C . ASP A 1 127 ? -43.486 -3.169 61.581 1.00 96.69 127 ASP A C 1
ATOM 979 O O . ASP A 1 127 ? -44.440 -3.004 62.345 1.00 96.69 127 ASP A O 1
ATOM 983 N N . GLU A 1 128 ? -42.521 -4.049 61.863 1.00 96.06 128 GLU A N 1
ATOM 984 C CA . GLU A 1 128 ? -42.471 -4.820 63.112 1.00 96.06 128 GLU A CA 1
ATOM 985 C C . GLU A 1 128 ? -42.312 -3.925 64.340 1.00 96.06 128 GLU A C 1
ATOM 987 O O . GLU A 1 128 ? -43.053 -4.079 65.313 1.00 96.06 128 GLU A O 1
ATOM 992 N N . MET A 1 129 ? -41.412 -2.938 64.286 1.00 95.94 129 MET A N 1
ATOM 993 C CA . MET A 1 129 ? -41.282 -1.953 65.359 1.00 95.94 129 MET A CA 1
ATOM 994 C C . MET A 1 129 ? -42.579 -1.171 65.581 1.00 95.94 129 MET A C 1
ATOM 996 O O . MET A 1 129 ? -42.935 -0.903 66.729 1.00 95.94 129 MET A O 1
ATOM 1000 N N . ALA A 1 130 ? -43.292 -0.801 64.513 1.00 95.50 130 ALA A N 1
ATOM 1001 C CA . ALA A 1 130 ? -44.574 -0.110 64.625 1.00 95.50 130 ALA A CA 1
ATOM 1002 C C . ALA A 1 130 ? -45.625 -0.984 65.330 1.00 95.50 130 ALA A C 1
ATOM 1004 O O . ALA A 1 130 ? -46.261 -0.525 66.280 1.00 95.50 130 ALA A O 1
ATOM 1005 N N . ARG A 1 131 ? -45.751 -2.262 64.943 1.00 95.69 131 ARG A N 1
ATOM 1006 C CA . ARG A 1 131 ? -46.638 -3.230 65.616 1.00 95.69 131 ARG A CA 1
ATOM 1007 C C . ARG A 1 131 ? -46.280 -3.415 67.090 1.00 95.69 131 ARG A C 1
ATOM 1009 O O . ARG A 1 131 ? -47.157 -3.379 67.948 1.00 95.69 131 ARG A O 1
ATOM 1016 N N . MET A 1 132 ? -44.992 -3.557 67.394 1.00 93.75 132 MET A N 1
ATOM 1017 C CA . MET A 1 132 ? -44.515 -3.723 68.765 1.00 93.75 132 MET A CA 1
ATOM 1018 C C . MET A 1 132 ? -44.800 -2.487 69.627 1.00 93.75 132 MET A C 1
ATOM 1020 O O . MET A 1 132 ? -45.223 -2.627 70.772 1.00 93.75 132 MET A O 1
ATOM 1024 N N . ARG A 1 133 ? -44.654 -1.271 69.079 1.00 94.44 133 ARG A N 1
ATOM 1025 C CA . ARG A 1 133 ? -45.044 -0.029 69.771 1.00 94.44 133 ARG A CA 1
ATOM 1026 C C . ARG A 1 133 ? -46.531 -0.009 70.128 1.00 94.44 133 ARG A C 1
ATOM 1028 O O . ARG A 1 133 ? -46.865 0.390 71.240 1.00 94.44 133 ARG A O 1
ATOM 1035 N N . VAL A 1 134 ? -47.403 -0.451 69.218 1.00 94.12 134 VAL A N 1
ATOM 1036 C CA . VAL A 1 134 ? -48.850 -0.549 69.478 1.00 94.12 134 VAL A CA 1
ATOM 1037 C C . VAL A 1 134 ? -49.138 -1.553 70.596 1.00 94.12 134 VAL A C 1
ATOM 1039 O O . VAL A 1 134 ? -49.841 -1.209 71.542 1.00 94.12 134 VAL A O 1
ATOM 1042 N N . LEU A 1 135 ? -48.546 -2.752 70.536 1.00 93.94 135 LEU A N 1
ATOM 1043 C CA . LEU A 1 135 ? -48.703 -3.787 71.568 1.00 93.94 135 LEU A CA 1
ATOM 1044 C C . LEU A 1 135 ? -48.254 -3.303 72.955 1.00 93.94 135 LEU A C 1
ATOM 1046 O O . LEU A 1 135 ? -48.963 -3.494 73.939 1.00 93.94 135 LEU A O 1
ATOM 1050 N N . VAL A 1 136 ? -47.102 -2.631 73.038 1.00 93.50 136 VAL A N 1
ATOM 1051 C CA . VAL A 1 136 ? -46.607 -2.051 74.299 1.00 93.50 136 VAL A CA 1
ATOM 1052 C C . VAL A 1 136 ? -47.546 -0.959 74.820 1.00 93.50 136 VAL A C 1
ATOM 1054 O O . VAL A 1 136 ? -47.726 -0.847 76.029 1.00 93.50 136 VAL A O 1
ATOM 1057 N N . GLY A 1 137 ? -48.150 -0.162 73.935 1.00 91.19 137 GLY A N 1
ATOM 1058 C CA . GLY A 1 137 ? -49.156 0.831 74.314 1.00 91.19 137 GLY A CA 1
ATOM 1059 C C . GLY A 1 137 ? -50.415 0.195 74.907 1.00 91.19 137 GLY A C 1
ATOM 1060 O O . GLY A 1 137 ? -50.892 0.655 75.938 1.00 91.19 137 GLY A O 1
ATOM 1061 N N . GLN A 1 138 ? -50.902 -0.893 74.305 1.00 87.62 138 GLN A N 1
ATOM 1062 C CA . GLN A 1 138 ? -52.060 -1.644 74.802 1.00 87.62 138 GLN A CA 1
ATOM 1063 C C . GLN A 1 138 ? -51.793 -2.312 76.155 1.00 87.62 138 GLN A C 1
ATOM 1065 O O . GLN A 1 138 ? -52.663 -2.301 77.010 1.00 87.62 138 GLN A O 1
ATOM 1070 N N . ALA A 1 139 ? -50.592 -2.851 76.379 1.00 83.81 139 ALA A N 1
ATOM 1071 C CA . ALA A 1 139 ? -50.235 -3.497 77.646 1.00 83.81 139 ALA A CA 1
ATOM 1072 C C . ALA A 1 139 ? -50.054 -2.521 78.828 1.00 83.81 139 ALA A C 1
ATOM 1074 O O . ALA A 1 139 ? -49.898 -2.961 79.965 1.00 83.81 139 ALA A O 1
ATOM 1075 N N . ARG A 1 140 ? -50.001 -1.209 78.565 1.00 77.38 140 ARG A N 1
ATOM 1076 C CA . ARG A 1 140 ? -49.837 -0.154 79.581 1.00 77.38 140 ARG A CA 1
ATOM 1077 C C . ARG A 1 140 ? -51.138 0.584 79.921 1.00 77.38 140 ARG A C 1
ATOM 1079 O O . ARG A 1 140 ? -51.104 1.396 80.843 1.00 77.38 140 ARG A O 1
ATOM 1086 N N . ALA A 1 141 ? -52.212 0.362 79.163 1.00 54.31 141 ALA A N 1
ATOM 1087 C CA . ALA A 1 141 ? -53.541 0.936 79.385 1.00 54.31 141 ALA A CA 1
ATOM 1088 C C . ALA A 1 141 ? -54.400 -0.011 80.232 1.00 54.31 141 ALA A C 1
ATOM 1090 O O . ALA A 1 141 ? -55.210 0.511 81.026 1.00 54.31 141 ALA A O 1
#

pLDDT: mean 93.39, std 7.93, range [54.19, 98.62]